Protein AF-A0A915ZET6-F1 (afdb_monomer_lite)

Foldseek 3Di:
DPPLPDDDPVLLVQLVVCVVPDDLVVSCVVVVHDSVNSCVSPDPQVVCVVVVNDDDDDDDDPDQDPVNVVVVVVVCVVCVPPDPVNCVPDDDDDDDDDDPDDDD

Structure (mmCIF, N/CA/C/O backbone):
data_AF-A0A915ZET6-F1
#
_entry.id   AF-A0A915ZET6-F1
#
loop_
_atom_site.group_PDB
_atom_site.id
_atom_site.type_symbol
_atom_site.label_atom_id
_atom_site.label_alt_id
_atom_site.label_comp_id
_atom_site.label_asym_id
_atom_site.label_entity_id
_atom_site.label_seq_id
_atom_site.pdbx_PDB_ins_code
_atom_site.Cartn_x
_atom_site.Cartn_y
_atom_site.Cartn_z
_atom_site.occupancy
_atom_site.B_iso_or_equiv
_atom_site.auth_seq_id
_atom_site.auth_comp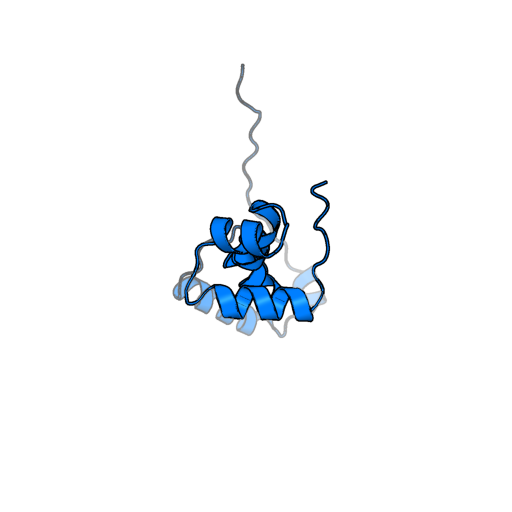_id
_atom_site.auth_asym_id
_atom_site.auth_atom_id
_atom_site.pdbx_PDB_model_num
ATOM 1 N N . MET A 1 1 ? -3.422 -9.361 -29.929 1.00 31.89 1 MET A N 1
ATOM 2 C CA . MET A 1 1 ? -2.639 -10.507 -29.420 1.00 31.89 1 MET A CA 1
ATOM 3 C C . MET A 1 1 ? -1.283 -10.468 -30.104 1.00 31.89 1 MET A C 1
ATOM 5 O O . MET A 1 1 ? -1.193 -10.796 -31.277 1.00 31.89 1 MET A O 1
ATOM 9 N N . THR A 1 2 ? -0.252 -9.947 -29.443 1.00 41.16 2 THR A N 1
ATOM 10 C CA . THR A 1 2 ? 1.118 -10.030 -29.968 1.00 41.16 2 THR A CA 1
ATOM 11 C C . THR A 1 2 ? 1.582 -11.467 -29.773 1.00 41.16 2 THR A C 1
ATOM 13 O O . THR A 1 2 ? 1.765 -11.893 -28.634 1.00 41.16 2 THR A O 1
ATOM 16 N N . HIS A 1 3 ? 1.700 -12.234 -30.856 1.00 37.84 3 HIS A N 1
ATOM 17 C CA . HIS A 1 3 ? 2.307 -13.560 -30.813 1.00 37.84 3 HIS A CA 1
ATOM 18 C C . HIS A 1 3 ? 3.768 -13.396 -30.380 1.00 37.84 3 HIS A C 1
ATOM 20 O O . HIS A 1 3 ? 4.612 -12.976 -31.167 1.00 37.84 3 HIS A O 1
ATOM 26 N N . TYR A 1 4 ? 4.060 -13.662 -29.107 1.00 53.75 4 TYR A N 1
ATOM 27 C CA . TYR A 1 4 ? 5.432 -13.828 -28.654 1.00 53.75 4 TYR A CA 1
ATOM 28 C C . TYR A 1 4 ? 5.941 -15.125 -29.273 1.00 53.75 4 TYR A C 1
ATOM 30 O O . TYR A 1 4 ? 5.534 -16.209 -28.868 1.00 53.75 4 TYR A O 1
ATOM 38 N N . THR A 1 5 ? 6.788 -15.022 -30.293 1.00 63.00 5 THR A N 1
ATOM 39 C CA . THR A 1 5 ? 7.522 -16.179 -30.800 1.00 63.00 5 THR A CA 1
ATOM 40 C C . THR A 1 5 ? 8.431 -16.660 -29.676 1.00 63.00 5 THR A C 1
ATOM 42 O O . THR A 1 5 ? 9.412 -15.987 -29.349 1.00 63.00 5 THR A O 1
ATOM 45 N N . GLU A 1 6 ? 8.082 -17.775 -29.038 1.00 66.94 6 GLU A N 1
ATOM 46 C CA . GLU A 1 6 ? 8.878 -18.335 -27.949 1.00 66.94 6 GLU A CA 1
ATOM 47 C C . GLU A 1 6 ? 10.291 -18.647 -28.457 1.00 66.94 6 GLU A C 1
ATOM 49 O O . GLU A 1 6 ? 10.488 -19.437 -29.379 1.00 66.94 6 GLU A O 1
ATOM 54 N N . LEU A 1 7 ? 11.288 -17.963 -27.891 1.00 74.94 7 LEU A N 1
ATOM 55 C CA . LEU A 1 7 ? 12.696 -18.226 -28.178 1.00 74.94 7 LEU A CA 1
ATOM 56 C C . LEU A 1 7 ? 13.166 -19.411 -27.353 1.00 74.94 7 LEU A C 1
ATOM 58 O O . LEU A 1 7 ? 12.912 -19.469 -26.145 1.00 74.94 7 LEU A O 1
ATOM 62 N N . SER A 1 8 ? 13.907 -20.317 -27.987 1.00 80.38 8 SER A N 1
ATOM 63 C CA . SER A 1 8 ? 14.483 -21.448 -27.267 1.00 80.38 8 SER A CA 1
ATOM 64 C C . SER A 1 8 ? 15.510 -20.964 -26.228 1.00 80.38 8 SER A C 1
ATOM 66 O O . SER A 1 8 ? 16.111 -19.894 -26.396 1.00 80.38 8 SER A O 1
ATOM 68 N N . PRO A 1 9 ? 15.782 -21.738 -25.161 1.00 76.56 9 PRO A N 1
ATOM 69 C CA . PRO A 1 9 ? 16.804 -21.386 -24.170 1.00 76.56 9 PRO A CA 1
ATOM 70 C C . PRO A 1 9 ? 18.180 -21.082 -24.789 1.00 76.56 9 PRO A C 1
ATOM 72 O O . PRO A 1 9 ? 18.895 -20.193 -24.332 1.00 76.56 9 PRO A O 1
ATOM 75 N N . GLN A 1 10 ? 18.525 -21.771 -25.879 1.00 79.69 10 GLN A N 1
ATOM 76 C CA . GLN A 1 10 ? 19.780 -21.588 -26.610 1.00 79.69 10 GLN A CA 1
ATOM 77 C C . GLN A 1 10 ? 19.821 -20.246 -27.349 1.00 79.69 10 GLN A C 1
ATOM 79 O O . GLN A 1 10 ? 20.847 -19.567 -27.366 1.00 79.69 10 GLN A O 1
ATOM 84 N N . GLU A 1 11 ? 18.702 -19.841 -27.951 1.00 80.00 11 GLU A N 1
ATOM 85 C CA . GLU A 1 11 ? 18.581 -18.543 -28.616 1.00 80.00 11 GLU A CA 1
ATOM 86 C C . GLU A 1 11 ? 18.630 -17.398 -27.606 1.00 80.00 11 GLU A C 1
ATOM 88 O O . GLU A 1 11 ? 19.334 -16.417 -27.843 1.00 80.00 11 GLU A O 1
ATOM 93 N N . LYS A 1 12 ? 17.971 -17.551 -26.449 1.00 78.38 12 LYS A N 1
ATOM 94 C CA . LYS A 1 12 ? 18.068 -16.597 -25.333 1.00 78.38 12 LYS A CA 1
ATOM 95 C C . LYS A 1 12 ? 19.515 -16.448 -24.844 1.00 78.38 12 LYS A C 1
ATOM 97 O O . LYS A 1 12 ? 19.983 -15.324 -24.680 1.00 78.38 12 LYS A O 1
ATOM 102 N N . GLY A 1 13 ? 20.243 -17.559 -24.692 1.00 79.44 13 GLY A N 1
ATOM 103 C CA . GLY A 1 13 ? 21.659 -17.552 -24.304 1.00 79.44 13 GLY A CA 1
ATOM 104 C C . GLY A 1 13 ? 22.567 -16.839 -25.314 1.00 79.44 13 GLY A C 1
ATOM 105 O O . GLY A 1 13 ? 23.400 -16.024 -24.925 1.00 79.44 13 GLY A O 1
ATOM 106 N N . LYS A 1 14 ? 22.368 -17.074 -26.620 1.00 83.44 14 LYS A N 1
ATOM 107 C CA . LYS A 1 14 ? 23.105 -16.367 -27.687 1.00 83.44 14 LYS A CA 1
ATOM 108 C C . LYS A 1 14 ? 22.833 -14.863 -27.682 1.00 83.44 14 LYS A C 1
ATOM 110 O O . LYS A 1 14 ? 23.759 -14.078 -27.855 1.00 83.44 14 LYS A O 1
ATOM 115 N N . ILE A 1 15 ? 21.577 -14.463 -27.478 1.00 82.00 15 ILE A N 1
ATOM 116 C CA . ILE A 1 15 ? 21.197 -13.047 -27.389 1.00 82.00 15 ILE A CA 1
ATOM 117 C C . ILE A 1 15 ? 21.915 -12.387 -26.216 1.00 82.00 15 ILE A C 1
ATOM 119 O O . ILE A 1 15 ? 22.543 -11.353 -26.422 1.00 82.00 15 ILE A O 1
ATOM 123 N N . LEU A 1 16 ? 21.889 -13.010 -25.034 1.00 79.19 16 LEU A N 1
ATOM 124 C CA . LEU A 1 16 ? 22.555 -12.488 -23.840 1.00 79.19 16 LEU A CA 1
ATOM 125 C C . LEU A 1 16 ? 24.065 -12.303 -24.060 1.00 79.19 16 LEU A C 1
ATOM 127 O O . LEU A 1 16 ? 24.597 -11.248 -23.735 1.00 79.19 16 LEU A O 1
ATOM 131 N N . ALA A 1 17 ? 24.733 -13.271 -24.696 1.00 83.12 17 ALA A N 1
ATOM 132 C CA . ALA A 1 17 ? 26.155 -13.168 -25.030 1.00 83.12 17 ALA A CA 1
ATOM 133 C C . ALA A 1 17 ? 26.466 -12.025 -26.021 1.00 83.12 17 ALA A C 1
ATOM 135 O O . ALA A 1 17 ? 27.520 -11.398 -25.946 1.00 83.12 17 ALA A O 1
ATOM 136 N N . TYR A 1 18 ? 25.559 -11.722 -26.958 1.00 84.75 18 TYR A N 1
ATOM 137 C CA . TYR A 1 18 ? 25.756 -10.618 -27.902 1.00 84.75 18 TYR A CA 1
ATOM 138 C C . TYR A 1 18 ? 25.451 -9.233 -27.319 1.00 84.75 18 TYR A C 1
ATOM 140 O O . TYR A 1 18 ? 25.936 -8.242 -27.868 1.00 84.75 18 TYR A O 1
ATOM 148 N N . MET A 1 19 ? 24.693 -9.144 -26.222 1.00 78.56 19 MET A N 1
ATOM 149 C CA . MET A 1 19 ? 24.322 -7.866 -25.598 1.00 78.56 19 MET A CA 1
ATOM 150 C C . MET A 1 19 ? 25.514 -7.076 -25.052 1.00 78.56 19 MET A C 1
ATOM 152 O O . MET A 1 19 ? 25.421 -5.856 -24.964 1.00 78.56 19 MET A O 1
ATOM 156 N N . GLU A 1 20 ? 26.629 -7.733 -24.726 1.00 77.62 20 GLU A N 1
ATOM 157 C CA . GLU A 1 20 ? 27.846 -7.052 -24.260 1.00 77.62 20 GLU A CA 1
ATOM 158 C C . GLU A 1 20 ? 28.484 -6.172 -25.345 1.00 77.62 20 GLU A C 1
ATOM 160 O O . GLU A 1 20 ? 29.161 -5.199 -25.031 1.00 77.62 20 GLU A O 1
ATOM 165 N N . ASN A 1 21 ? 28.254 -6.492 -26.625 1.00 83.88 21 ASN A N 1
ATOM 166 C CA . ASN A 1 21 ? 29.016 -5.921 -27.739 1.00 83.88 21 ASN A CA 1
ATOM 167 C C . ASN A 1 21 ? 28.148 -5.347 -28.874 1.00 83.88 21 ASN A C 1
ATOM 169 O O . ASN A 1 21 ? 28.668 -4.669 -29.759 1.00 83.88 21 ASN A O 1
ATOM 173 N N . PHE A 1 22 ? 26.838 -5.618 -28.891 1.00 84.12 22 PHE A N 1
ATOM 174 C CA . PHE A 1 22 ? 25.947 -5.254 -29.996 1.00 84.12 22 PHE A CA 1
ATOM 175 C C . PHE A 1 22 ? 24.594 -4.736 -29.501 1.00 84.12 22 PHE A C 1
ATOM 177 O O . PHE A 1 22 ? 24.053 -5.199 -28.499 1.00 84.12 22 PHE A O 1
ATOM 184 N N . ASN A 1 23 ? 23.997 -3.800 -30.245 1.00 84.50 23 ASN A N 1
ATOM 185 C CA . ASN A 1 23 ? 22.653 -3.305 -29.944 1.00 84.50 23 ASN A CA 1
ATOM 186 C C . ASN A 1 23 ? 21.552 -4.289 -30.413 1.00 84.50 23 ASN A C 1
ATOM 188 O O . ASN A 1 23 ? 21.798 -5.113 -31.300 1.00 84.50 23 ASN A O 1
ATOM 192 N N . PRO A 1 24 ? 20.312 -4.201 -29.885 1.00 80.38 24 PRO A N 1
ATOM 193 C CA . PRO A 1 24 ? 19.239 -5.149 -30.207 1.00 80.38 24 PRO A CA 1
ATOM 194 C C . PRO A 1 24 ? 18.944 -5.311 -31.707 1.00 80.38 24 PRO A C 1
ATOM 196 O O . PRO A 1 24 ? 18.642 -6.414 -32.158 1.00 80.38 24 PRO A O 1
ATOM 199 N N . THR A 1 25 ? 19.080 -4.247 -32.502 1.00 83.88 25 THR A N 1
ATOM 200 C CA . THR A 1 25 ? 18.865 -4.278 -33.959 1.00 83.88 25 THR A CA 1
ATOM 201 C C . THR A 1 25 ? 19.975 -5.044 -34.684 1.00 83.88 25 THR A C 1
ATOM 203 O O . THR A 1 25 ? 19.706 -5.820 -35.602 1.00 83.88 25 THR A O 1
ATOM 206 N N . GLN A 1 26 ? 21.229 -4.871 -34.261 1.00 88.25 26 GLN A N 1
ATOM 207 C CA . GLN A 1 26 ? 22.377 -5.613 -34.791 1.00 88.25 26 GLN A CA 1
ATOM 208 C C . GLN A 1 26 ? 22.299 -7.102 -34.434 1.00 88.25 26 GLN A C 1
ATOM 210 O O . GLN A 1 26 ? 22.575 -7.953 -35.283 1.00 88.25 26 GLN A O 1
ATOM 215 N N . ILE A 1 27 ? 21.875 -7.417 -33.207 1.00 85.44 27 ILE A N 1
ATOM 216 C CA . ILE A 1 27 ? 21.646 -8.794 -32.748 1.00 85.44 27 ILE A CA 1
ATOM 217 C C . ILE A 1 27 ? 20.541 -9.448 -33.580 1.00 85.44 27 ILE A C 1
ATOM 219 O O . ILE A 1 27 ? 20.723 -10.555 -34.083 1.00 85.44 27 ILE A O 1
ATOM 223 N N . ALA A 1 28 ? 19.426 -8.746 -33.795 1.00 86.19 28 ALA A N 1
ATOM 224 C CA . ALA A 1 28 ? 18.309 -9.233 -34.598 1.00 86.19 28 ALA A CA 1
ATOM 225 C C . ALA A 1 28 ? 18.732 -9.578 -36.032 1.00 86.19 28 ALA A C 1
ATOM 227 O O . ALA A 1 28 ? 18.441 -10.670 -36.518 1.00 86.19 28 ALA A O 1
ATOM 228 N N . ARG A 1 29 ? 19.522 -8.699 -36.667 1.00 88.44 29 ARG A N 1
ATOM 229 C CA . ARG A 1 29 ? 20.084 -8.932 -38.005 1.00 88.44 29 ARG A CA 1
ATOM 230 C C . ARG A 1 29 ? 21.008 -10.153 -38.049 1.00 88.44 29 ARG A C 1
ATOM 232 O O . ARG A 1 29 ? 20.928 -10.923 -38.998 1.00 88.44 29 ARG A O 1
ATOM 239 N N . LYS A 1 30 ? 21.865 -10.348 -37.038 1.00 87.44 30 LYS A N 1
ATOM 240 C CA . LYS A 1 30 ? 22.749 -11.528 -36.934 1.00 87.44 30 LYS A CA 1
ATOM 241 C C . LYS A 1 30 ? 21.972 -12.829 -36.721 1.00 87.44 30 LYS A C 1
ATOM 243 O O . LYS A 1 30 ? 22.384 -13.866 -37.224 1.00 87.44 30 LYS A O 1
ATOM 248 N N . MET A 1 31 ? 20.867 -12.766 -35.985 1.00 83.25 31 MET A N 1
ATOM 249 C CA . MET A 1 31 ? 20.027 -13.920 -35.661 1.00 83.25 31 MET A CA 1
ATOM 250 C C . MET A 1 31 ? 18.952 -14.209 -36.722 1.00 83.25 31 MET A C 1
ATOM 252 O O . MET A 1 31 ? 18.237 -15.197 -36.591 1.00 83.25 31 MET A O 1
ATOM 256 N N . GLY A 1 32 ? 18.800 -13.357 -37.746 1.00 86.69 32 GLY A N 1
ATOM 257 C CA . GLY A 1 32 ? 17.728 -13.478 -38.741 1.00 86.69 32 GLY A CA 1
ATOM 258 C C . GLY A 1 32 ? 16.326 -13.314 -38.140 1.00 86.69 32 GLY A C 1
ATOM 259 O O . GLY A 1 32 ? 15.381 -13.954 -38.593 1.00 86.69 32 GLY A O 1
ATOM 260 N N . ARG A 1 33 ? 16.193 -12.507 -37.080 1.00 81.69 33 ARG A N 1
ATOM 261 C CA . ARG A 1 33 ? 14.940 -12.284 -36.340 1.00 81.69 33 ARG A CA 1
ATOM 262 C C . ARG A 1 33 ? 14.495 -10.829 -36.433 1.00 81.69 33 ARG A C 1
ATOM 264 O O . ARG A 1 33 ? 15.281 -9.943 -36.764 1.00 81.69 33 ARG A O 1
ATOM 271 N N . ASP A 1 34 ? 13.237 -10.582 -36.085 1.00 82.69 34 ASP A N 1
ATOM 272 C CA . ASP A 1 34 ? 12.716 -9.225 -35.974 1.00 82.69 34 ASP A CA 1
ATOM 273 C C . ASP A 1 34 ? 13.324 -8.493 -34.751 1.00 82.69 34 ASP A C 1
ATOM 275 O O . ASP A 1 34 ? 13.402 -9.071 -33.658 1.00 82.69 34 ASP A O 1
ATOM 279 N N . PRO A 1 35 ? 13.752 -7.221 -34.881 1.00 80.50 35 PRO A N 1
ATOM 280 C CA . PRO A 1 35 ? 14.303 -6.441 -33.770 1.00 80.50 35 PRO A CA 1
ATOM 281 C C . PRO A 1 35 ? 13.390 -6.332 -32.544 1.00 80.50 35 PRO A C 1
ATOM 283 O O . PRO A 1 35 ? 13.879 -6.189 -31.420 1.00 80.50 35 PRO A O 1
ATOM 286 N N . THR A 1 36 ? 12.070 -6.412 -32.722 1.00 78.12 36 THR A N 1
ATOM 287 C CA . THR A 1 36 ? 11.106 -6.390 -31.614 1.00 78.12 36 THR A CA 1
ATOM 288 C C . THR A 1 36 ? 11.192 -7.637 -30.740 1.00 78.12 36 THR A C 1
ATOM 290 O O . THR A 1 36 ? 11.051 -7.512 -29.524 1.00 78.12 36 THR A O 1
ATOM 293 N N . THR A 1 37 ? 11.514 -8.797 -31.322 1.00 75.56 37 THR A N 1
ATOM 294 C CA . THR A 1 37 ? 11.697 -10.071 -30.611 1.00 75.56 37 THR A CA 1
ATOM 295 C C . THR A 1 37 ? 12.906 -10.026 -29.673 1.00 75.56 37 THR A C 1
ATOM 297 O O . THR A 1 37 ? 12.852 -10.524 -28.548 1.00 75.56 37 THR A O 1
ATOM 300 N N . ILE A 1 38 ? 13.992 -9.376 -30.105 1.00 78.88 38 ILE A N 1
ATOM 301 C CA . ILE A 1 38 ? 15.171 -9.160 -29.258 1.00 78.88 38 ILE A CA 1
ATOM 302 C C . ILE A 1 38 ? 14.836 -8.153 -28.160 1.00 78.88 38 ILE A C 1
ATOM 304 O O . ILE A 1 38 ? 15.047 -8.430 -26.983 1.00 78.88 38 ILE A O 1
ATOM 308 N N . ARG A 1 39 ? 14.227 -7.017 -28.531 1.00 74.50 39 ARG A N 1
ATOM 309 C CA . ARG A 1 39 ? 13.881 -5.950 -27.585 1.00 74.50 39 ARG A CA 1
ATOM 310 C C . ARG A 1 39 ? 12.996 -6.454 -26.447 1.00 74.50 39 ARG A C 1
ATOM 312 O O . ARG A 1 39 ? 13.208 -6.046 -25.310 1.00 74.50 39 ARG A O 1
ATOM 319 N N . SER A 1 40 ? 12.034 -7.339 -26.717 1.00 70.44 40 SER A N 1
ATOM 320 C CA . SER A 1 40 ? 11.175 -7.905 -25.671 1.00 70.44 40 SER A CA 1
ATOM 321 C C . SER A 1 40 ? 11.938 -8.732 -24.637 1.00 70.44 40 SER A C 1
ATOM 323 O O . SER A 1 40 ? 11.645 -8.602 -23.455 1.00 70.44 40 SER A O 1
ATOM 325 N N . LEU A 1 41 ? 12.938 -9.520 -25.050 1.00 70.44 41 LEU A N 1
ATOM 326 C CA . LEU A 1 41 ? 13.776 -10.292 -24.123 1.00 70.44 41 LEU A CA 1
ATOM 327 C C . LEU A 1 41 ? 14.703 -9.400 -23.299 1.00 70.44 41 LEU A C 1
ATOM 329 O O . LEU A 1 41 ? 14.938 -9.668 -22.127 1.00 70.44 41 LEU A O 1
ATOM 333 N N . THR A 1 42 ? 15.229 -8.340 -23.911 1.00 69.19 42 THR A N 1
ATOM 334 C CA . THR A 1 42 ? 16.180 -7.427 -23.264 1.00 69.19 42 THR A CA 1
ATOM 335 C C . THR A 1 42 ? 15.496 -6.317 -22.472 1.00 69.19 42 THR A C 1
ATOM 337 O O . THR A 1 42 ? 16.164 -5.432 -21.941 1.00 69.19 42 THR A O 1
ATOM 340 N N . THR A 1 43 ? 14.161 -6.293 -22.432 1.00 75.38 43 THR A N 1
ATOM 341 C CA . THR A 1 43 ? 13.440 -5.289 -21.650 1.00 75.38 43 THR A CA 1
ATOM 342 C C . THR A 1 43 ? 13.535 -5.669 -20.177 1.00 75.38 43 THR A C 1
ATOM 344 O O . THR A 1 43 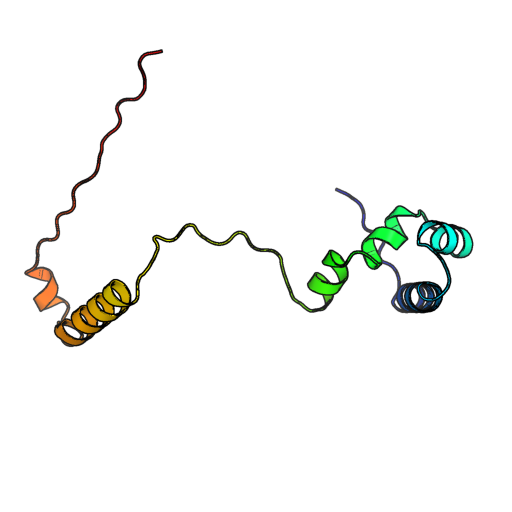? 13.157 -6.778 -19.809 1.00 75.38 43 THR A O 1
ATOM 347 N N . ALA A 1 44 ? 13.914 -4.718 -19.318 1.00 73.31 44 ALA A N 1
ATOM 348 C CA . ALA A 1 44 ? 13.912 -4.887 -17.860 1.00 73.31 44 ALA A CA 1
ATOM 349 C C . ALA A 1 44 ? 12.601 -5.500 -17.322 1.00 73.31 44 ALA A C 1
ATOM 351 O O . ALA A 1 44 ? 12.613 -6.284 -16.381 1.00 73.31 44 ALA A O 1
ATOM 352 N N . LYS A 1 45 ? 11.466 -5.205 -17.968 1.00 77.31 45 LYS A N 1
ATOM 353 C CA . LYS A 1 45 ? 10.155 -5.799 -17.681 1.00 77.31 45 LYS A CA 1
ATOM 354 C C . LYS A 1 45 ? 10.136 -7.331 -17.801 1.00 77.31 45 LYS A C 1
ATOM 356 O O . LYS A 1 45 ? 9.543 -7.973 -16.945 1.00 77.31 45 LYS A O 1
ATOM 361 N N . GLN A 1 46 ? 10.745 -7.905 -18.839 1.00 80.38 46 GLN A N 1
ATOM 362 C CA . GLN A 1 46 ? 10.782 -9.359 -19.025 1.00 80.38 46 GLN A CA 1
ATOM 363 C C . GLN A 1 46 ? 11.716 -10.011 -18.010 1.00 80.38 46 GLN A C 1
ATOM 365 O O . GLN A 1 46 ? 11.351 -11.012 -17.413 1.00 80.38 46 GLN A O 1
ATOM 370 N N . THR A 1 47 ? 12.871 -9.397 -17.741 1.00 82.81 47 THR A N 1
ATOM 371 C CA . THR A 1 47 ? 13.789 -9.860 -16.690 1.00 82.81 47 THR A CA 1
ATOM 372 C C . THR A 1 47 ? 13.114 -9.887 -15.318 1.00 82.81 47 THR A C 1
ATOM 374 O O . THR A 1 47 ? 13.257 -10.856 -14.581 1.00 82.81 47 THR A O 1
ATOM 377 N N . LEU A 1 48 ? 12.342 -8.847 -14.984 1.00 85.44 48 LEU A N 1
ATOM 378 C CA . LEU A 1 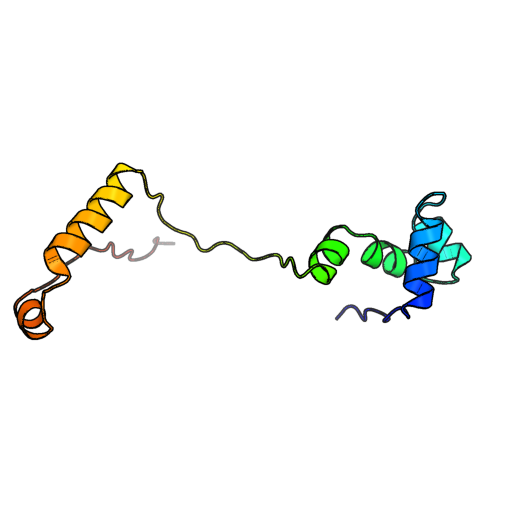48 ? 11.550 -8.809 -13.754 1.00 85.44 48 LEU A CA 1
ATOM 37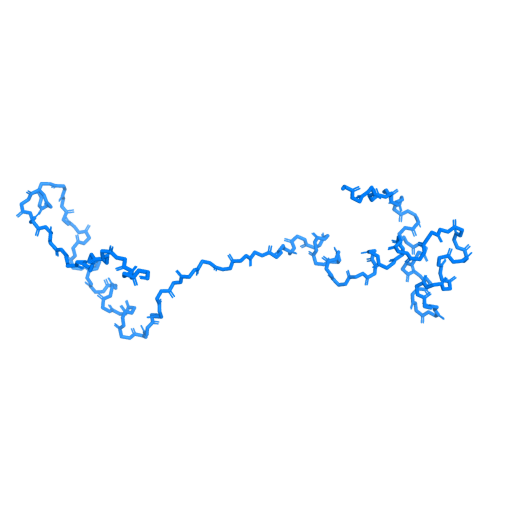9 C C . LEU A 1 48 ? 10.491 -9.917 -13.738 1.00 85.44 48 LEU A C 1
ATOM 381 O O . LEU A 1 48 ? 10.367 -10.610 -12.734 1.00 85.44 48 LEU A O 1
ATOM 385 N N . TYR A 1 49 ? 9.784 -10.127 -14.850 1.00 86.75 49 TYR A N 1
ATOM 386 C CA . TYR A 1 49 ? 8.776 -11.180 -14.972 1.00 86.75 49 TYR A CA 1
ATOM 387 C C . TYR A 1 49 ? 9.372 -12.585 -14.789 1.00 86.75 49 TYR A C 1
ATOM 389 O O . TYR A 1 49 ? 8.850 -13.371 -14.003 1.00 86.75 49 TYR A O 1
ATOM 397 N N . ASP A 1 50 ? 10.501 -12.872 -15.442 1.00 83.69 50 ASP A N 1
ATOM 398 C CA . ASP A 1 50 ? 11.221 -14.146 -15.332 1.00 83.69 50 ASP A CA 1
ATOM 399 C C . ASP A 1 50 ? 11.769 -14.369 -13.906 1.00 83.69 50 ASP A C 1
ATOM 401 O O . ASP A 1 50 ? 11.842 -15.503 -13.438 1.00 83.69 50 ASP A O 1
ATOM 405 N N . ALA A 1 51 ? 12.088 -13.291 -13.179 1.00 89.19 51 ALA A N 1
ATOM 406 C CA . ALA A 1 51 ? 12.442 -13.322 -11.756 1.00 89.19 51 ALA A CA 1
ATOM 407 C C . ALA A 1 51 ? 11.221 -13.419 -10.811 1.00 89.19 51 ALA A C 1
ATOM 409 O O . ALA A 1 51 ? 11.378 -13.360 -9.591 1.00 89.19 51 ALA A O 1
ATOM 410 N N . GLY A 1 52 ? 10.000 -13.532 -11.346 1.00 90.62 52 GLY A N 1
ATOM 411 C CA . GLY A 1 52 ? 8.756 -13.602 -10.574 1.00 90.62 52 GLY A CA 1
ATOM 412 C C . GLY A 1 52 ? 8.247 -12.251 -10.056 1.00 90.62 52 GLY A C 1
ATOM 413 O O . GLY A 1 52 ? 7.274 -12.203 -9.298 1.00 90.62 52 GLY A O 1
ATOM 414 N N . ILE A 1 53 ? 8.857 -11.138 -10.466 1.00 90.31 53 ILE A N 1
ATOM 415 C CA . ILE A 1 53 ? 8.470 -9.781 -10.079 1.00 90.31 53 ILE A CA 1
ATOM 416 C C . ILE A 1 53 ? 7.450 -9.243 -11.082 1.00 90.31 53 ILE A C 1
ATOM 418 O O . ILE A 1 53 ? 7.766 -8.849 -12.206 1.00 90.31 53 ILE A O 1
ATOM 422 N N . HIS A 1 54 ? 6.200 -9.195 -10.639 1.00 89.94 54 HIS A N 1
ATOM 423 C CA . HIS A 1 54 ? 5.067 -8.772 -11.448 1.00 89.94 54 HIS A CA 1
ATOM 424 C C . HIS A 1 54 ? 4.671 -7.328 -11.136 1.00 89.94 54 HIS A C 1
ATOM 426 O O . HIS A 1 54 ? 4.700 -6.878 -9.990 1.00 89.94 54 HIS A O 1
ATOM 432 N N . SER A 1 55 ? 4.252 -6.591 -12.163 1.00 86.06 55 SER A N 1
ATOM 433 C CA . SER A 1 55 ? 3.663 -5.268 -11.976 1.00 86.06 55 SER A CA 1
ATOM 434 C C . SER A 1 55 ? 2.215 -5.397 -11.498 1.00 86.06 55 SER A C 1
ATOM 436 O O . SER A 1 55 ? 1.385 -5.954 -12.217 1.00 86.06 55 SER A O 1
ATOM 438 N N . HIS A 1 56 ? 1.896 -4.817 -10.342 1.00 88.00 56 HIS A N 1
ATOM 439 C CA . HIS A 1 56 ? 0.530 -4.708 -9.828 1.00 88.00 56 HIS A CA 1
ATOM 440 C C . HIS A 1 56 ? 0.175 -3.250 -9.539 1.00 88.00 56 HIS A C 1
ATOM 442 O O . HIS A 1 56 ? 1.021 -2.462 -9.115 1.00 88.00 56 HIS A O 1
ATOM 448 N N . VAL A 1 57 ? -1.096 -2.896 -9.733 1.00 90.94 57 VAL A N 1
ATOM 449 C CA . VAL A 1 57 ? -1.624 -1.606 -9.280 1.00 90.94 57 VAL A CA 1
ATOM 450 C C . VAL A 1 57 ? -1.928 -1.720 -7.790 1.00 90.94 57 VAL A C 1
ATOM 452 O O . VAL A 1 57 ? -2.738 -2.549 -7.376 1.00 90.94 57 VAL A O 1
ATOM 455 N N . ALA A 1 58 ? -1.274 -0.896 -6.973 1.00 90.44 58 ALA A N 1
ATOM 456 C CA . ALA A 1 58 ? -1.544 -0.858 -5.543 1.00 90.44 58 ALA A CA 1
ATOM 457 C C . ALA A 1 58 ? -2.982 -0.377 -5.274 1.00 90.44 58 ALA A C 1
ATOM 459 O O . ALA A 1 58 ? -3.441 0.607 -5.858 1.00 90.44 58 ALA A O 1
ATOM 460 N N . ALA A 1 59 ? -3.689 -1.049 -4.361 1.00 92.94 59 ALA A N 1
ATOM 461 C CA . ALA A 1 59 ? -5.007 -0.603 -3.918 1.00 92.94 59 ALA A CA 1
ATOM 462 C C . ALA A 1 59 ? -4.913 0.786 -3.265 1.00 92.94 59 ALA A C 1
ATOM 464 O O . ALA A 1 59 ? -4.019 1.035 -2.450 1.00 92.94 59 ALA A O 1
ATOM 465 N N . LYS A 1 60 ? -5.862 1.676 -3.581 1.00 93.88 60 LYS A N 1
ATOM 466 C CA . LYS A 1 60 ? -5.970 2.983 -2.921 1.00 93.88 60 LYS A CA 1
ATOM 467 C C . LYS A 1 60 ? -6.319 2.760 -1.449 1.00 93.88 60 LYS A C 1
ATOM 469 O O . LYS A 1 60 ? -7.402 2.277 -1.136 1.00 93.88 60 LYS A O 1
ATOM 474 N N . LYS A 1 61 ? -5.394 3.093 -0.549 1.00 91.06 61 LYS A N 1
ATOM 475 C CA . LYS A 1 61 ? -5.585 3.005 0.904 1.00 91.06 61 LYS A CA 1
ATOM 476 C C . LYS A 1 61 ? -5.466 4.398 1.518 1.00 91.06 61 LYS A C 1
ATOM 478 O O . LYS A 1 61 ? -4.614 5.168 1.069 1.00 91.06 61 LYS A O 1
ATOM 483 N N . PRO A 1 62 ? -6.269 4.728 2.543 1.00 92.94 62 PRO A N 1
ATOM 484 C CA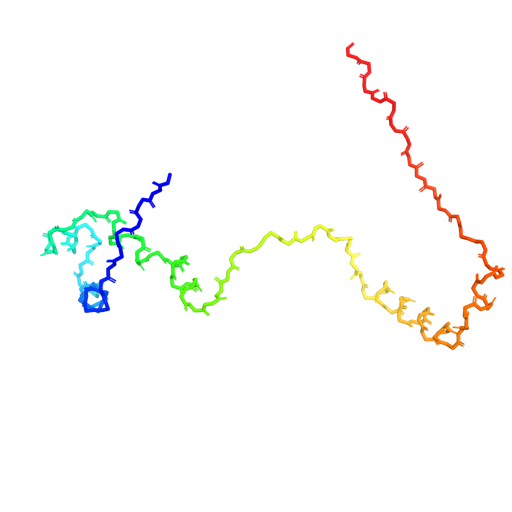 . PRO A 1 62 ? -6.054 5.950 3.301 1.00 92.94 62 PRO A CA 1
ATOM 485 C C . PRO A 1 62 ? -4.683 5.902 3.983 1.00 92.94 62 PRO A C 1
ATOM 487 O O . PRO A 1 62 ? -4.215 4.836 4.397 1.00 92.94 62 PRO A O 1
ATOM 490 N N . PHE A 1 63 ? -4.039 7.060 4.109 1.00 94.94 63 PHE A N 1
ATOM 491 C CA . PHE A 1 63 ? -2.753 7.170 4.787 1.00 94.94 63 PHE A CA 1
ATOM 492 C C . PHE A 1 63 ? -2.896 6.849 6.283 1.00 94.94 63 PHE A C 1
ATOM 494 O O . PHE A 1 63 ? -3.738 7.415 6.979 1.00 94.94 63 PHE A O 1
ATOM 501 N N . ILE A 1 64 ? -2.054 5.947 6.794 1.00 96.06 64 ILE A N 1
ATOM 502 C CA . ILE A 1 64 ? -2.038 5.554 8.207 1.00 96.06 64 ILE A CA 1
ATOM 503 C C . ILE A 1 64 ? -0.777 6.129 8.850 1.00 96.06 64 ILE A C 1
ATOM 505 O O . ILE A 1 64 ? 0.320 5.597 8.699 1.00 96.06 64 ILE A O 1
ATOM 509 N N . SER A 1 65 ? -0.943 7.217 9.598 1.00 97.06 65 SER A N 1
ATOM 510 C CA . SER A 1 65 ? 0.102 7.758 10.466 1.00 97.06 65 SER A CA 1
ATOM 511 C C . SER A 1 65 ? 0.418 6.802 11.624 1.00 97.06 65 SER A C 1
ATOM 513 O O . SER A 1 65 ? -0.394 5.947 11.990 1.00 97.06 65 SER A O 1
ATOM 515 N N . LYS A 1 66 ? 1.571 6.999 12.277 1.00 97.88 66 LYS A N 1
ATOM 516 C CA . LYS A 1 66 ? 1.951 6.243 13.486 1.00 97.88 66 LYS A CA 1
ATOM 517 C C . LYS A 1 66 ? 0.865 6.311 14.568 1.00 97.88 66 LYS A C 1
ATOM 519 O O . LYS A 1 66 ? 0.525 5.292 15.157 1.00 97.88 66 LYS A O 1
ATOM 524 N N . ARG A 1 67 ? 0.247 7.486 14.751 1.00 97.81 67 ARG A N 1
ATOM 525 C CA . ARG A 1 67 ? -0.876 7.686 15.680 1.00 97.81 67 ARG A CA 1
ATOM 526 C C . ARG A 1 67 ? -2.077 6.807 15.319 1.00 97.81 67 ARG A C 1
ATOM 528 O O . ARG A 1 67 ? -2.649 6.180 16.206 1.00 97.81 67 ARG A O 1
ATOM 535 N N . HIS A 1 68 ? -2.458 6.748 14.041 1.00 97.62 68 HIS A N 1
ATOM 536 C CA . HIS A 1 68 ? -3.570 5.902 13.594 1.00 97.62 68 HIS A CA 1
ATOM 537 C C . HIS A 1 68 ? -3.264 4.414 13.791 1.00 97.62 68 HIS A C 1
ATOM 539 O O . HIS A 1 68 ? -4.134 3.678 14.247 1.00 97.62 68 HIS A O 1
ATOM 545 N N . ALA A 1 69 ? -2.037 3.975 13.492 1.00 97.50 69 ALA A N 1
ATOM 546 C CA . ALA A 1 69 ? -1.618 2.591 13.701 1.00 97.50 69 ALA A CA 1
ATOM 547 C C . ALA A 1 69 ? -1.714 2.190 15.182 1.00 97.50 69 ALA A C 1
ATOM 549 O O . ALA A 1 69 ? -2.348 1.187 15.504 1.00 97.50 69 ALA A O 1
ATOM 550 N N . SER A 1 70 ? -1.174 3.014 16.085 1.00 97.88 70 SER A N 1
ATOM 551 C CA . SER A 1 70 ? -1.262 2.779 17.530 1.00 97.88 70 SER A CA 1
ATOM 552 C C . SER A 1 70 ? -2.708 2.753 18.022 1.00 97.88 70 SER A C 1
ATOM 554 O O . SER A 1 70 ? -3.080 1.837 18.744 1.00 97.88 70 SER A O 1
ATOM 556 N N . ALA A 1 71 ? -3.553 3.695 17.588 1.00 97.75 71 ALA A N 1
ATOM 557 C CA . ALA A 1 71 ? -4.964 3.717 17.975 1.00 97.75 71 ALA A CA 1
ATOM 558 C C . ALA A 1 71 ? -5.719 2.454 17.525 1.00 97.75 71 ALA A C 1
ATOM 560 O O . ALA A 1 71 ? -6.512 1.909 18.291 1.00 97.75 71 ALA A O 1
ATOM 561 N N . ARG A 1 72 ? -5.443 1.956 16.310 1.00 97.44 72 ARG A N 1
ATOM 562 C CA . ARG A 1 72 ? -6.031 0.707 15.797 1.00 97.44 72 ARG A CA 1
ATOM 563 C C . ARG A 1 72 ? -5.610 -0.505 16.628 1.00 97.44 72 ARG A C 1
ATOM 565 O O . ARG A 1 72 ? -6.466 -1.312 16.977 1.00 97.44 72 ARG A O 1
ATOM 572 N N . ILE A 1 73 ? -4.326 -0.610 16.979 1.00 97.81 73 ILE A N 1
ATOM 573 C CA . ILE A 1 73 ? -3.819 -1.698 17.831 1.00 97.81 73 ILE A CA 1
ATOM 574 C C . ILE A 1 73 ? -4.445 -1.619 19.225 1.00 97.81 73 ILE A C 1
ATOM 576 O O . ILE A 1 73 ? -4.974 -2.616 19.702 1.00 97.81 73 ILE A O 1
ATOM 580 N N . SER A 1 74 ? -4.467 -0.442 19.856 1.00 98.00 74 SER A N 1
ATOM 581 C CA . SER A 1 74 ? -5.080 -0.268 21.178 1.00 98.00 74 SER A CA 1
ATOM 582 C C . SER A 1 74 ? -6.568 -0.619 21.183 1.00 98.00 74 SER A C 1
ATOM 584 O O . SER A 1 74 ? -7.057 -1.216 22.140 1.00 98.00 74 SER A O 1
ATOM 586 N N . TRP A 1 75 ? -7.296 -0.276 20.116 1.00 97.44 75 TRP A N 1
ATOM 587 C CA . TRP A 1 75 ? -8.702 -0.649 19.967 1.00 97.44 75 TRP A CA 1
ATOM 588 C C . TRP A 1 75 ? -8.869 -2.169 19.852 1.00 97.44 75 TRP A C 1
ATOM 590 O O . TRP A 1 75 ? -9.682 -2.745 20.573 1.00 97.44 75 TRP A O 1
ATOM 600 N N . TYR A 1 76 ? -8.058 -2.824 19.013 1.00 97.12 76 TYR A N 1
ATOM 601 C CA . TYR A 1 76 ? -8.051 -4.283 18.894 1.00 97.12 76 TYR A CA 1
ATOM 602 C C . TYR A 1 76 ? -7.750 -4.948 20.239 1.00 97.12 76 TYR A C 1
ATOM 604 O O . TYR A 1 76 ? -8.535 -5.767 20.702 1.00 97.12 76 TYR A O 1
ATOM 612 N N . GLU A 1 77 ? -6.676 -4.548 20.919 1.00 97.94 77 GLU A N 1
ATOM 613 C CA . GLU A 1 77 ? -6.284 -5.120 22.211 1.00 97.94 77 GLU A CA 1
ATOM 614 C C . GLU A 1 77 ? -7.368 -4.958 23.282 1.00 97.94 77 GLU A C 1
ATOM 616 O O . GLU A 1 77 ? -7.614 -5.881 24.061 1.00 97.94 77 GLU A O 1
ATOM 621 N N . LYS A 1 78 ? -8.066 -3.815 23.287 1.00 97.19 78 LYS A N 1
ATOM 622 C CA . LYS A 1 78 ? -9.173 -3.548 24.212 1.00 97.19 78 LYS A CA 1
ATOM 623 C C . LYS A 1 78 ? -10.356 -4.493 23.995 1.00 97.19 78 LYS A C 1
ATOM 625 O O . LYS A 1 78 ? -10.980 -4.912 24.967 1.00 97.19 78 LYS A O 1
ATOM 630 N N . TYR A 1 79 ? -10.674 -4.821 22.744 1.00 96.56 79 TYR A N 1
ATOM 631 C CA . TYR A 1 79 ? -11.886 -5.568 22.398 1.00 96.56 79 TYR A CA 1
ATOM 632 C C . TYR A 1 79 ? -11.634 -6.989 21.878 1.00 96.56 79 TYR A C 1
ATOM 634 O O . TYR A 1 79 ? -12.596 -7.689 21.582 1.00 96.56 79 TYR A O 1
ATOM 642 N N . LYS A 1 80 ? -10.386 -7.476 21.837 1.00 96.31 80 LYS A N 1
ATOM 643 C CA . LYS A 1 80 ? -10.039 -8.819 21.325 1.00 96.31 80 LYS A CA 1
ATOM 644 C C . LYS A 1 80 ? -10.744 -9.976 22.038 1.00 96.31 80 LYS A C 1
ATOM 646 O O . LYS A 1 80 ? -10.869 -11.053 21.473 1.00 96.31 80 LYS A O 1
ATOM 651 N N . LYS A 1 81 ? -11.164 -9.767 23.292 1.00 97.06 81 LYS A N 1
ATOM 652 C CA . LYS A 1 81 ? -11.885 -10.761 24.103 1.00 97.06 81 LYS A CA 1
ATOM 653 C C . LYS A 1 81 ? -13.410 -10.675 23.961 1.00 97.06 81 LYS A C 1
ATOM 655 O O . LYS A 1 81 ? -14.089 -11.526 24.523 1.00 97.06 81 LYS A O 1
ATOM 660 N N . LYS A 1 82 ? -13.950 -9.659 23.270 1.00 95.00 82 LYS A N 1
ATOM 661 C CA . LYS A 1 82 ? -15.400 -9.548 23.054 1.00 95.00 82 LYS A CA 1
ATOM 662 C C . LYS A 1 82 ? -15.885 -10.719 22.208 1.00 95.00 82 LYS A C 1
ATOM 664 O O . LYS A 1 82 ? -15.311 -11.033 21.167 1.00 95.00 82 LYS A O 1
ATOM 669 N N . THR A 1 83 ? -16.972 -11.320 22.658 1.00 96.00 83 THR A N 1
ATOM 670 C CA . THR A 1 83 ? -17.672 -12.406 21.980 1.00 96.00 83 THR A CA 1
ATOM 671 C C . THR A 1 83 ? -18.705 -11.864 20.993 1.00 96.00 83 THR A C 1
ATOM 673 O O . THR A 1 83 ? -19.014 -10.673 20.979 1.00 96.00 83 THR A O 1
ATOM 676 N N . ALA A 1 84 ? -19.283 -12.742 20.171 1.00 94.81 84 ALA A N 1
ATOM 677 C CA . ALA A 1 84 ? -20.368 -12.365 19.266 1.00 94.81 84 ALA A CA 1
ATOM 678 C C . ALA A 1 84 ? -21.582 -11.779 20.017 1.00 94.81 84 ALA A C 1
ATOM 680 O O . ALA A 1 84 ? -22.161 -10.797 19.557 1.00 94.81 84 ALA A O 1
ATOM 681 N N . CYS A 1 85 ? -21.917 -12.313 21.198 1.00 96.94 85 CYS A N 1
ATOM 682 C CA . CYS A 1 85 ? -22.996 -11.785 22.039 1.00 96.94 85 CYS A CA 1
ATOM 683 C C . CYS A 1 85 ? -22.716 -10.342 22.487 1.00 96.94 85 CYS A C 1
ATOM 685 O O . CYS A 1 85 ? -23.613 -9.504 22.459 1.00 96.94 85 CYS A O 1
ATOM 687 N N . ASP A 1 86 ? -21.461 -10.026 22.819 1.00 96.44 86 ASP A N 1
ATOM 688 C CA . ASP A 1 86 ? -21.055 -8.673 23.216 1.00 96.44 86 ASP A CA 1
ATOM 689 C C . ASP A 1 86 ? -21.115 -7.659 22.065 1.00 96.44 86 ASP A C 1
ATOM 691 O O . ASP A 1 86 ? -21.175 -6.453 22.315 1.00 96.44 86 ASP A O 1
ATOM 695 N N . TRP A 1 87 ? -21.018 -8.125 20.816 1.00 96.19 87 TRP A N 1
ATOM 696 C CA . TRP A 1 87 ? -21.162 -7.298 19.616 1.00 96.19 87 TRP A CA 1
ATOM 697 C C . TRP A 1 87 ? -22.618 -7.164 19.178 1.00 96.19 87 TRP A C 1
ATOM 699 O O . TRP A 1 87 ? -22.988 -6.113 18.670 1.00 96.19 87 TRP A O 1
ATOM 709 N N . ALA A 1 88 ? -23.456 -8.172 19.439 1.00 96.25 88 ALA A N 1
ATOM 710 C CA . ALA A 1 88 ? -24.894 -8.115 19.170 1.00 96.25 88 ALA A CA 1
ATOM 711 C C . ALA A 1 88 ? -25.610 -7.009 19.969 1.00 96.25 88 ALA A C 1
ATOM 713 O O . ALA A 1 88 ? -26.689 -6.567 19.590 1.00 96.25 88 ALA A O 1
ATOM 714 N N . GLN A 1 89 ? -24.996 -6.540 21.058 1.00 96.56 89 GLN A N 1
ATOM 715 C CA . GLN A 1 89 ? -25.480 -5.422 21.869 1.00 96.56 89 GLN A CA 1
ATOM 716 C C . GLN A 1 89 ? -24.963 -4.047 21.407 1.00 96.56 89 GLN A C 1
ATOM 718 O O . GLN A 1 89 ? -25.236 -3.042 22.061 1.00 96.56 89 GLN A O 1
ATOM 723 N N . VAL A 1 90 ? -24.198 -3.979 20.312 1.00 95.75 90 VAL A N 1
ATOM 724 C CA . VAL A 1 90 ? -23.606 -2.738 19.795 1.00 95.75 90 VAL A CA 1
ATOM 725 C C . VAL A 1 90 ? -24.259 -2.365 18.468 1.00 95.75 90 VAL A C 1
ATOM 727 O O . VAL A 1 90 ? -24.280 -3.158 17.532 1.00 95.75 90 VAL A O 1
ATOM 730 N N . ILE A 1 91 ? -24.742 -1.126 18.371 1.00 95.88 91 ILE A N 1
ATOM 731 C CA . ILE A 1 91 ? -25.196 -0.533 17.111 1.00 95.88 91 ILE A CA 1
ATOM 732 C C . ILE A 1 91 ? -24.047 0.297 16.539 1.00 95.88 91 ILE A C 1
ATOM 734 O O . ILE A 1 91 ? -23.482 1.142 17.233 1.00 95.88 91 ILE A O 1
ATOM 738 N N . PHE A 1 92 ? -23.707 0.058 15.274 1.00 93.75 92 PHE A N 1
ATOM 739 C CA . PHE A 1 92 ? -22.738 0.858 14.530 1.00 93.75 92 PHE A CA 1
ATOM 740 C C . PHE A 1 92 ? -23.475 1.779 13.561 1.00 93.75 92 PHE A C 1
ATOM 742 O O . PHE A 1 92 ? -24.352 1.327 12.826 1.00 93.75 92 PHE A O 1
ATOM 749 N N . SER A 1 93 ? -23.098 3.053 13.539 1.00 95.94 93 SER A N 1
ATOM 750 C CA . SER A 1 93 ? -23.554 4.028 12.549 1.00 95.94 93 SER A CA 1
ATOM 751 C C . SER A 1 93 ? -22.351 4.759 11.963 1.00 95.94 93 SER A C 1
ATOM 753 O O . SER A 1 93 ? -21.392 5.042 12.682 1.00 95.94 93 SER A O 1
ATOM 755 N N . ASP A 1 94 ? -22.418 5.073 10.675 1.00 94.50 94 ASP A N 1
ATOM 756 C CA . ASP A 1 94 ? -21.452 5.910 9.966 1.00 94.50 94 ASP A CA 1
ATOM 757 C C . ASP A 1 94 ? -22.215 6.835 9.014 1.00 94.50 94 ASP A C 1
ATOM 759 O O . ASP A 1 94 ? -23.332 6.519 8.593 1.00 94.50 94 ASP A O 1
ATOM 763 N N . GLU A 1 95 ? -21.625 7.979 8.697 1.00 94.75 95 GLU A N 1
ATOM 764 C CA . GLU A 1 95 ? -22.211 8.963 7.794 1.00 94.75 95 GLU A CA 1
ATOM 765 C C . GLU A 1 95 ? -21.604 8.813 6.397 1.00 94.75 95 GLU A C 1
ATOM 767 O O . GLU A 1 95 ? -20.408 8.576 6.232 1.00 94.75 95 GLU A O 1
ATOM 772 N N . SER A 1 96 ? -22.427 8.965 5.361 1.00 90.62 96 SER A N 1
ATOM 773 C CA . SER A 1 96 ? -21.960 8.973 3.973 1.00 90.62 96 SER A CA 1
ATOM 774 C C . SER A 1 96 ? -22.626 10.100 3.196 1.00 90.62 96 SER A C 1
ATOM 776 O O . SER A 1 96 ? -23.761 10.478 3.489 1.00 90.62 96 SER A O 1
ATOM 778 N N . SER A 1 97 ? -21.911 10.658 2.217 1.00 91.50 97 SER A N 1
ATOM 779 C CA . SER A 1 97 ? -22.478 11.655 1.315 1.00 91.50 97 SER A CA 1
ATOM 780 C C . SER A 1 97 ? -23.248 10.977 0.182 1.00 91.50 97 SER A C 1
ATOM 782 O O . SER A 1 97 ? -22.820 9.957 -0.362 1.00 91.50 97 SER A O 1
ATOM 784 N N . ILE A 1 98 ? -24.392 11.557 -0.185 1.00 90.38 98 ILE A N 1
ATOM 785 C CA . ILE A 1 98 ? -25.196 11.131 -1.333 1.00 90.38 98 ILE A CA 1
ATOM 786 C C . ILE A 1 98 ? -25.148 12.252 -2.367 1.00 90.38 98 ILE A C 1
ATOM 788 O O . ILE A 1 98 ? -25.721 13.321 -2.166 1.00 90.38 98 ILE A O 1
ATOM 792 N N . GLU A 1 99 ? -24.466 12.000 -3.480 1.00 91.31 99 GLU A N 1
ATOM 793 C CA . GLU A 1 99 ? -24.363 12.945 -4.590 1.00 91.31 99 GLU A CA 1
ATOM 794 C C . GLU A 1 99 ? -25.476 12.661 -5.612 1.00 91.31 99 GLU A C 1
ATOM 796 O O . GLU A 1 99 ? -25.513 11.589 -6.214 1.00 91.31 99 GLU A O 1
ATOM 801 N N . ILE A 1 100 ? -26.379 13.622 -5.837 1.00 89.00 100 ILE A N 1
ATOM 802 C CA . ILE A 1 100 ? -27.541 13.486 -6.750 1.00 89.00 100 ILE A CA 1
ATOM 803 C C . ILE A 1 100 ? -27.135 13.697 -8.234 1.00 89.00 100 ILE A C 1
ATOM 805 O O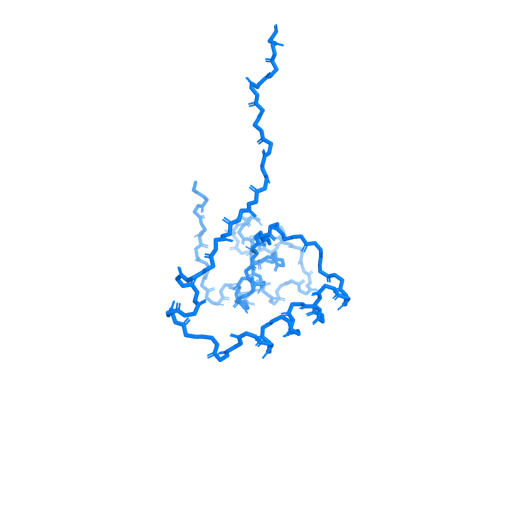 . ILE A 1 100 ? -27.936 13.532 -9.151 1.00 89.00 100 ILE A O 1
ATOM 809 N N . GLY A 1 101 ? -25.854 13.985 -8.492 1.00 83.62 101 GLY A N 1
ATOM 810 C CA . GLY A 1 101 ? -25.301 14.268 -9.820 1.00 83.62 101 GLY A CA 1
ATOM 811 C C . GLY A 1 101 ? -25.309 15.763 -10.162 1.00 83.62 101 GLY A C 1
ATOM 812 O O . GLY A 1 101 ? -26.028 16.557 -9.557 1.00 83.62 101 GLY A O 1
ATOM 813 N N . LYS A 1 102 ? -24.471 16.173 -11.125 1.00 74.81 102 LYS A N 1
ATOM 814 C CA . LYS A 1 102 ? -24.484 17.549 -11.649 1.00 74.81 102 LYS A CA 1
ATOM 815 C C . LYS A 1 102 ? -25.677 17.716 -12.589 1.00 74.81 102 LYS A C 1
ATOM 817 O O . LYS A 1 102 ? -25.826 16.919 -13.514 1.00 74.81 102 LYS A O 1
ATOM 822 N N . GLN A 1 103 ? -26.485 18.757 -12.379 1.00 69.56 103 GLN A N 1
ATOM 823 C CA . GLN A 1 103 ? -27.419 19.215 -13.410 1.00 69.56 103 GLN A CA 1
ATOM 824 C C . GLN A 1 103 ? -26.590 19.575 -14.651 1.00 69.56 103 GLN A C 1
ATOM 826 O O . GLN A 1 103 ? -25.606 20.309 -14.536 1.00 69.56 103 GLN A O 1
ATOM 831 N N . SER A 1 104 ? -26.910 18.921 -15.770 1.00 67.88 104 SER A N 1
ATOM 832 C CA . SER A 1 104 ? -26.224 19.090 -17.058 1.00 67.88 104 SER A CA 1
ATOM 833 C C . SER A 1 104 ? -26.482 20.463 -17.657 1.00 67.88 104 SER A C 1
ATOM 835 O O . SER A 1 104 ? -27.595 20.988 -17.431 1.00 67.88 104 SER A O 1
#

InterPro domains:
  IPR002492 Transposase, Tc1-like [PF01498] (25-80)

Sequence (104 aa):
MTHYTELSPQEKGKILAYMENFNPTQIARKMGRDPTTIRSLTTAKQTLYDAGIHSHVAAKKPFISKRHASARISWYEKYKKKTACDWAQVIFSDESSIEIGKQS

pLDDT: mean 85.22, std 12.5, range [31.89, 98.0]

Radius of gyration: 27.95 Å; chains: 1; bounding box: 57×41×63 Å

Secondary structure (DSSP, 8-state):
-----PPPHHHHHHHHHHTTTS-HHHHHHHHTS-HHHHHHHTSHHHHHHHTT----PPP------HHHHHHHHHHHHHHTT--HHHHHT---------------

Organism: NCBI:txid588596